Protein AF-A0A3D2MF59-F1 (afdb_monomer)

pLDDT: mean 92.74, std 4.54, range [65.56, 98.0]

Mean predicted aligned error: 3.49 Å

Structure (mmCIF, N/CA/C/O backbone):
data_AF-A0A3D2MF59-F1
#
_entry.id   AF-A0A3D2MF59-F1
#
loop_
_atom_site.group_PDB
_atom_site.id
_atom_site.type_symbol
_atom_site.label_atom_id
_atom_site.label_alt_id
_atom_site.label_comp_id
_atom_site.label_asym_id
_atom_site.label_entity_id
_atom_site.label_seq_id
_atom_site.pdbx_PDB_ins_code
_atom_site.Cartn_x
_atom_site.Cartn_y
_atom_site.Cartn_z
_atom_site.occupancy
_atom_site.B_iso_or_equiv
_atom_site.auth_seq_id
_atom_site.auth_comp_id
_atom_site.auth_asym_id
_atom_site.auth_atom_id
_atom_site.pdbx_PDB_model_num
ATOM 1 N N . PHE A 1 1 ? -4.812 -2.960 6.505 1.00 86.88 1 PHE A N 1
ATOM 2 C CA . PHE A 1 1 ? -4.086 -3.758 5.494 1.00 86.88 1 PHE A CA 1
ATOM 3 C C . PHE A 1 1 ? -2.611 -3.413 5.546 1.00 86.88 1 PHE A C 1
ATOM 5 O O . PHE A 1 1 ? -2.294 -2.278 5.877 1.00 86.88 1 PHE A O 1
ATOM 12 N N . LEU A 1 2 ? -1.737 -4.379 5.259 1.00 93.56 2 LEU A N 1
ATOM 13 C CA . LEU A 1 2 ? -0.280 -4.258 5.381 1.00 93.56 2 LEU A CA 1
ATOM 14 C C . LEU A 1 2 ? 0.339 -4.435 3.992 1.00 93.56 2 LEU A C 1
ATOM 16 O O . LEU A 1 2 ? 0.038 -5.439 3.351 1.00 93.56 2 LEU A O 1
ATOM 20 N N . ALA A 1 3 ? 1.128 -3.460 3.534 1.00 93.38 3 ALA A N 1
ATOM 21 C CA . ALA A 1 3 ? 1.814 -3.416 2.238 1.00 93.38 3 ALA A CA 1
ATOM 22 C C . ALA A 1 3 ? 1.023 -4.092 1.093 1.00 93.38 3 ALA A C 1
ATOM 24 O O . ALA A 1 3 ? 1.471 -5.103 0.548 1.00 93.38 3 ALA A O 1
ATOM 25 N N . PRO A 1 4 ? -0.188 -3.600 0.756 1.00 94.50 4 PRO A N 1
ATOM 26 C CA . PRO A 1 4 ? -1.069 -4.291 -0.178 1.00 94.50 4 PRO A CA 1
ATOM 27 C C . PRO A 1 4 ? -0.435 -4.393 -1.571 1.00 94.50 4 PRO A C 1
ATOM 29 O O . PRO A 1 4 ? -0.205 -3.386 -2.235 1.00 94.50 4 PRO A O 1
ATOM 32 N N . ALA A 1 5 ? -0.203 -5.626 -2.021 1.00 94.44 5 ALA A N 1
ATOM 33 C CA . ALA A 1 5 ? 0.406 -5.936 -3.314 1.00 94.44 5 ALA A CA 1
ATOM 34 C C . ALA A 1 5 ? -0.604 -6.000 -4.478 1.00 94.44 5 ALA A C 1
ATOM 36 O O . ALA A 1 5 ? -0.270 -6.483 -5.551 1.00 94.44 5 ALA A O 1
ATOM 37 N N . CYS A 1 6 ? -1.851 -5.563 -4.275 1.00 95.75 6 CYS A N 1
ATOM 38 C CA . CYS A 1 6 ? -2.832 -5.510 -5.354 1.00 95.75 6 CYS A CA 1
ATOM 39 C C . CYS A 1 6 ? -2.603 -4.296 -6.260 1.00 95.75 6 CYS A C 1
ATOM 41 O O . CYS A 1 6 ? -2.127 -3.245 -5.815 1.00 95.75 6 CYS A O 1
ATOM 43 N N . THR A 1 7 ? -3.018 -4.419 -7.521 1.00 97.25 7 THR A N 1
ATOM 44 C CA . THR A 1 7 ? -3.016 -3.283 -8.439 1.00 97.25 7 THR A CA 1
ATOM 45 C C . THR A 1 7 ? -3.976 -2.197 -7.960 1.00 97.25 7 THR A C 1
ATOM 47 O O . THR A 1 7 ? -5.055 -2.471 -7.419 1.00 97.25 7 THR A O 1
ATOM 50 N N . SER A 1 8 ? -3.608 -0.940 -8.198 1.00 96.31 8 SER A N 1
ATOM 51 C CA . SER A 1 8 ? -4.485 0.208 -7.965 1.00 96.31 8 SER A CA 1
ATOM 52 C C . SER A 1 8 ? -5.814 0.032 -8.697 1.00 96.31 8 SER A C 1
ATOM 54 O O . SER A 1 8 ? -6.873 0.279 -8.121 1.00 96.31 8 SER A O 1
ATOM 56 N N . LYS A 1 9 ? -5.779 -0.485 -9.931 1.00 96.62 9 LYS A N 1
ATOM 57 C CA . LYS A 1 9 ? -6.980 -0.780 -10.709 1.00 96.62 9 LYS A CA 1
ATOM 58 C C . LYS A 1 9 ? -7.921 -1.740 -9.979 1.00 96.62 9 LYS A C 1
ATOM 60 O O . LYS A 1 9 ? -9.095 -1.418 -9.817 1.00 96.62 9 LYS A O 1
ATOM 65 N N . LEU A 1 10 ? -7.415 -2.877 -9.492 1.00 96.38 10 LEU A N 1
ATOM 66 C CA . LEU A 1 10 ? -8.230 -3.844 -8.752 1.00 96.38 10 LEU A CA 1
ATOM 67 C C . LEU A 1 10 ? -8.859 -3.208 -7.508 1.00 96.38 10 LEU A C 1
ATOM 69 O O . LEU A 1 10 ? -10.031 -3.446 -7.214 1.00 96.38 10 LEU A O 1
ATOM 73 N N . PHE A 1 11 ? -8.102 -2.383 -6.784 1.00 95.62 11 PHE A N 1
ATOM 74 C CA . PHE A 1 11 ? -8.624 -1.677 -5.619 1.00 95.62 11 PHE A CA 1
ATOM 75 C C . PHE A 1 11 ? -9.729 -0.679 -5.992 1.00 95.62 11 PHE A C 1
ATOM 77 O O . PHE A 1 11 ? -10.787 -0.696 -5.367 1.00 95.62 11 PHE A O 1
ATOM 84 N N . ALA A 1 12 ? -9.535 0.139 -7.030 1.00 94.81 12 ALA A N 1
ATOM 85 C CA . ALA A 1 12 ? -10.540 1.092 -7.499 1.00 94.81 12 ALA A CA 1
ATOM 86 C C . ALA A 1 12 ? -11.825 0.398 -7.981 1.00 94.81 12 ALA A C 1
ATOM 88 O O . ALA A 1 12 ? -12.922 0.798 -7.585 1.00 94.81 12 ALA A O 1
ATOM 89 N N . ASP A 1 13 ? -11.694 -0.672 -8.767 1.00 95.81 13 ASP A N 1
ATOM 90 C CA . ASP A 1 13 ? -12.826 -1.473 -9.244 1.00 95.81 13 ASP A CA 1
ATOM 91 C C . ASP A 1 13 ? -13.583 -2.099 -8.051 1.00 95.81 13 ASP A C 1
ATOM 93 O O . ASP A 1 13 ? -14.815 -2.062 -7.983 1.00 95.81 13 ASP A O 1
ATOM 97 N N . THR A 1 14 ? -12.851 -2.596 -7.045 1.00 94.25 14 THR A N 1
ATOM 98 C CA . THR A 1 14 ? -13.432 -3.159 -5.813 1.00 94.25 14 THR A CA 1
ATOM 99 C C . THR A 1 14 ? -14.151 -2.100 -4.980 1.00 94.25 14 THR A C 1
ATOM 101 O O . THR A 1 14 ? -15.249 -2.355 -4.482 1.00 94.25 14 THR A O 1
ATOM 104 N N . LEU A 1 15 ? -13.570 -0.905 -4.836 1.00 91.19 15 LEU A N 1
ATOM 105 C CA . LEU A 1 15 ? -14.211 0.208 -4.138 1.00 91.19 15 LEU A CA 1
ATOM 106 C C . LEU A 1 15 ? -15.520 0.600 -4.817 1.00 91.19 15 LEU A C 1
ATOM 108 O O . LEU A 1 15 ? -16.511 0.796 -4.126 1.00 91.19 15 LEU A O 1
ATOM 112 N N . GLN A 1 16 ? -15.564 0.667 -6.148 1.00 91.50 16 GLN A N 1
ATOM 113 C CA . GLN A 1 16 ? -16.802 0.977 -6.866 1.00 91.50 16 GLN A CA 1
ATOM 114 C C . GLN A 1 16 ? -17.876 -0.095 -6.655 1.00 91.50 16 GLN A C 1
ATOM 116 O O . GLN A 1 16 ? -19.032 0.243 -6.396 1.00 91.50 16 GLN A O 1
ATOM 121 N N . ALA A 1 17 ? -17.498 -1.374 -6.714 1.00 93.75 17 ALA A N 1
ATOM 122 C CA . ALA A 1 17 ? -18.424 -2.491 -6.537 1.00 93.75 17 ALA A CA 1
ATOM 123 C C . ALA A 1 17 ? -18.951 -2.627 -5.095 1.00 93.75 17 ALA A C 1
ATOM 125 O O . ALA A 1 17 ? -20.068 -3.098 -4.884 1.00 93.75 17 ALA A O 1
ATOM 126 N N . CYS A 1 18 ? -18.154 -2.224 -4.102 1.00 91.44 18 CYS A N 1
ATOM 127 C CA . CYS A 1 18 ? -18.424 -2.472 -2.684 1.00 91.44 18 CYS A CA 1
ATOM 128 C C . CYS A 1 18 ? -18.517 -1.198 -1.833 1.00 91.44 18 CYS A C 1
ATOM 130 O O . CYS A 1 18 ? -18.463 -1.306 -0.608 1.00 91.44 18 CYS A O 1
ATOM 132 N N . LYS A 1 19 ? -18.666 -0.008 -2.433 1.00 83.50 19 LYS A N 1
ATOM 133 C CA . LYS A 1 19 ? -18.601 1.284 -1.717 1.00 83.50 19 LYS A CA 1
ATOM 134 C C . LYS A 1 19 ? -19.514 1.352 -0.490 1.00 83.50 19 LYS A C 1
ATOM 136 O O . LYS A 1 19 ? -19.096 1.828 0.555 1.00 83.50 19 LYS A O 1
ATOM 141 N N . ASP A 1 20 ? -20.723 0.798 -0.587 1.00 88.56 20 ASP A N 1
ATOM 142 C CA . ASP A 1 20 ? -21.730 0.858 0.480 1.00 88.56 20 ASP A CA 1
ATOM 143 C C . ASP A 1 20 ? -21.476 -0.184 1.590 1.00 88.56 20 ASP A C 1
ATOM 145 O O . ASP A 1 20 ? -22.174 -0.216 2.600 1.00 88.56 20 ASP A O 1
ATOM 149 N N . ARG A 1 21 ? -20.474 -1.057 1.409 1.00 90.44 21 ARG A N 1
ATOM 150 C CA . ARG A 1 21 ? -20.064 -2.109 2.355 1.00 90.44 21 ARG A CA 1
ATOM 151 C C . ARG A 1 21 ? -18.753 -1.791 3.073 1.00 90.44 21 ARG A C 1
ATOM 153 O O . ARG A 1 21 ? -18.384 -2.527 3.986 1.00 90.44 21 ARG A O 1
ATOM 160 N N . ILE A 1 22 ? -18.031 -0.754 2.644 1.00 85.88 22 ILE A N 1
ATOM 161 C CA . ILE A 1 22 ? -16.709 -0.392 3.165 1.00 85.88 22 ILE A CA 1
ATOM 162 C C . ILE A 1 22 ? -16.802 1.000 3.787 1.00 85.88 22 ILE A C 1
ATOM 164 O O . ILE A 1 22 ? -16.712 2.008 3.091 1.00 85.88 22 ILE A O 1
ATOM 168 N N . THR A 1 23 ? -16.961 1.050 5.110 1.00 85.44 23 THR A N 1
ATOM 169 C CA . THR A 1 23 ? -17.024 2.317 5.853 1.00 85.44 23 THR A CA 1
ATOM 170 C C . THR A 1 23 ? -15.669 3.022 5.895 1.00 85.44 23 THR A C 1
ATOM 172 O O . THR A 1 23 ? -15.588 4.227 5.675 1.00 85.44 23 THR A O 1
ATOM 175 N N . SER A 1 24 ? -14.596 2.284 6.185 1.00 86.50 24 SER A N 1
ATOM 176 C CA . SER A 1 24 ? -13.243 2.827 6.289 1.00 86.50 24 SER A CA 1
ATOM 177 C C . SER A 1 24 ? -12.190 1.742 6.074 1.00 86.50 24 SER A C 1
ATOM 179 O O . SER A 1 24 ? -12.447 0.544 6.218 1.00 86.50 24 SER A O 1
ATOM 181 N N . ILE A 1 25 ? -10.986 2.172 5.701 1.00 90.81 25 ILE A N 1
ATOM 182 C CA . ILE A 1 25 ? -9.819 1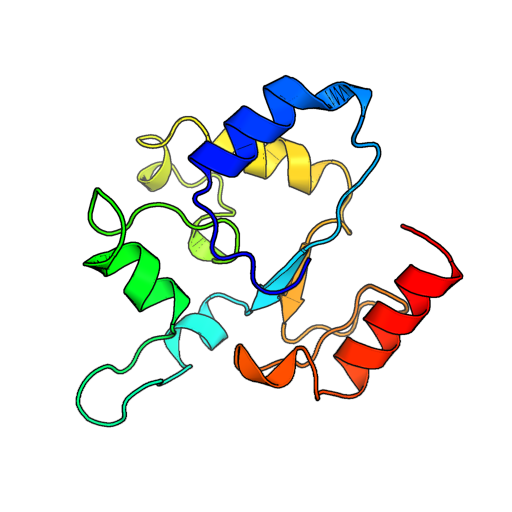.316 5.516 1.00 90.81 25 ILE A CA 1
ATOM 183 C C . ILE A 1 25 ? -8.574 2.070 5.977 1.00 90.81 25 ILE A C 1
ATOM 185 O O . ILE A 1 25 ? -8.425 3.258 5.698 1.00 90.81 25 ILE A O 1
ATOM 189 N N . ARG A 1 26 ? -7.662 1.365 6.652 1.00 93.56 26 ARG A N 1
ATOM 190 C CA . ARG A 1 26 ? -6.318 1.866 6.949 1.00 93.56 26 ARG A CA 1
ATOM 191 C C . ARG A 1 26 ? -5.261 0.980 6.308 1.00 93.56 26 ARG A C 1
ATOM 193 O O . ARG A 1 26 ? -5.301 -0.250 6.447 1.00 93.56 26 ARG A O 1
ATOM 200 N N . ILE A 1 27 ? -4.332 1.604 5.599 1.00 95.25 27 ILE A N 1
ATOM 201 C CA . ILE A 1 27 ? -3.216 0.976 4.899 1.00 95.25 27 ILE A CA 1
ATOM 202 C C . ILE A 1 27 ? -1.932 1.346 5.631 1.00 95.25 27 ILE A C 1
ATOM 204 O O . ILE A 1 27 ? -1.633 2.520 5.813 1.00 95.25 27 ILE A O 1
ATOM 208 N N . PHE A 1 28 ? -1.178 0.333 6.035 1.00 96.81 28 PHE A N 1
ATOM 209 C CA . PHE A 1 28 ? 0.190 0.463 6.511 1.00 96.81 28 PHE A CA 1
ATOM 210 C C . PHE A 1 28 ? 1.107 0.065 5.370 1.00 96.81 28 PHE A C 1
ATOM 212 O O . PHE A 1 28 ? 0.961 -1.026 4.819 1.00 96.81 28 PHE A O 1
ATOM 219 N N . ALA A 1 29 ? 2.020 0.944 4.995 1.00 96.19 29 ALA A N 1
ATOM 220 C CA . ALA A 1 29 ? 2.931 0.724 3.889 1.00 96.19 29 ALA A CA 1
ATOM 221 C C . ALA A 1 29 ? 4.229 1.503 4.109 1.00 96.19 29 ALA A C 1
ATOM 223 O O . ALA A 1 29 ? 4.312 2.394 4.954 1.00 96.19 29 ALA A O 1
ATOM 224 N N . MET A 1 30 ? 5.268 1.157 3.360 1.00 96.38 30 MET A N 1
ATOM 225 C CA . MET A 1 30 ? 6.559 1.820 3.484 1.00 96.38 30 MET A CA 1
ATOM 226 C C . MET A 1 30 ? 6.553 3.143 2.714 1.00 96.38 30 MET A C 1
ATOM 228 O O . MET A 1 30 ? 5.900 3.293 1.678 1.00 96.38 30 MET A O 1
ATOM 232 N N . SER A 1 31 ? 7.288 4.140 3.212 1.00 95.69 31 SER A N 1
ATOM 233 C CA . SER A 1 31 ? 7.589 5.315 2.395 1.00 95.69 31 SER A CA 1
ATOM 234 C C . SER A 1 31 ? 8.384 4.921 1.152 1.00 95.69 31 SER A C 1
ATOM 236 O O . SER A 1 31 ? 9.117 3.935 1.150 1.00 95.69 31 SER A O 1
ATOM 238 N N . ASP A 1 32 ? 8.286 5.732 0.098 1.00 94.88 32 ASP A N 1
ATOM 239 C CA . ASP A 1 32 ? 8.977 5.446 -1.161 1.00 94.88 32 ASP A CA 1
ATOM 240 C C . ASP A 1 32 ? 10.502 5.333 -0.984 1.00 94.88 32 ASP A C 1
ATOM 242 O O . ASP A 1 32 ? 11.132 4.476 -1.592 1.00 94.88 32 ASP A O 1
ATOM 246 N N . GLN A 1 33 ? 11.096 6.117 -0.078 1.00 95.06 33 GLN A N 1
ATOM 247 C CA . GLN A 1 33 ? 12.518 6.002 0.250 1.00 95.06 33 GLN A CA 1
ATOM 248 C C . GLN A 1 33 ? 12.875 4.623 0.830 1.00 95.06 33 GLN A C 1
ATOM 250 O O . GLN A 1 33 ? 13.921 4.076 0.487 1.00 95.06 33 GLN A O 1
ATOM 255 N N . LEU A 1 34 ? 12.027 4.067 1.701 1.00 95.69 34 LEU A N 1
ATOM 256 C CA . LEU A 1 34 ? 12.237 2.735 2.271 1.00 95.69 34 LEU A CA 1
ATOM 257 C C . LEU A 1 34 ? 12.019 1.643 1.221 1.00 95.69 34 LEU A C 1
ATOM 259 O O . LEU A 1 34 ? 12.857 0.760 1.098 1.00 95.69 34 LEU A O 1
ATOM 263 N N . GLU A 1 35 ? 10.957 1.739 0.416 1.00 94.19 35 GLU A N 1
ATOM 264 C CA . GLU A 1 35 ? 10.689 0.811 -0.699 1.00 94.19 35 GLU A CA 1
ATOM 265 C C . GLU A 1 35 ? 11.863 0.766 -1.689 1.00 94.19 35 GLU A C 1
ATOM 267 O O . GLU A 1 35 ? 12.303 -0.288 -2.145 1.00 94.19 35 GLU A O 1
ATOM 272 N N . GLN A 1 36 ? 12.437 1.925 -1.995 1.00 93.56 36 GLN A N 1
ATOM 273 C CA . GLN A 1 36 ? 13.595 2.019 -2.872 1.00 93.56 36 GLN A CA 1
ATOM 274 C C . GLN A 1 36 ? 14.880 1.436 -2.272 1.00 93.56 36 GLN A C 1
ATOM 276 O O . GLN A 1 36 ? 15.781 1.102 -3.045 1.00 93.56 36 GLN A O 1
ATOM 281 N N . ALA A 1 37 ? 14.979 1.362 -0.943 1.00 93.50 37 ALA A N 1
ATOM 282 C CA . ALA A 1 37 ? 16.147 0.883 -0.205 1.00 93.50 37 ALA A CA 1
ATOM 283 C C . ALA A 1 37 ? 16.019 -0.576 0.275 1.00 93.50 37 ALA A C 1
ATOM 285 O O . ALA A 1 37 ? 17.010 -1.147 0.733 1.00 93.50 37 ALA A O 1
ATOM 286 N N . ASP A 1 38 ? 14.833 -1.181 0.179 1.00 91.88 38 ASP A N 1
ATOM 287 C CA . ASP A 1 38 ? 14.580 -2.560 0.602 1.00 91.88 38 ASP A CA 1
ATOM 288 C C . ASP A 1 38 ? 15.116 -3.554 -0.433 1.00 91.88 38 ASP A C 1
ATOM 290 O O . ASP A 1 38 ? 14.459 -3.902 -1.404 1.00 91.88 38 ASP A O 1
ATOM 294 N N . VAL A 1 39 ? 16.363 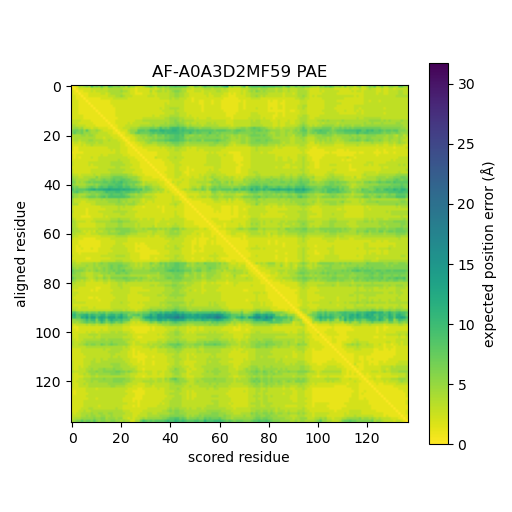-3.983 -0.262 1.00 91.44 39 VAL A N 1
ATOM 295 C CA . VAL A 1 39 ? 17.043 -4.904 -1.180 1.00 91.44 39 VAL A CA 1
ATOM 296 C C . VAL A 1 39 ? 16.624 -6.348 -0.884 1.00 91.44 39 VAL A C 1
ATOM 298 O O . VAL A 1 39 ? 17.084 -6.930 0.098 1.00 91.44 39 VAL A O 1
ATOM 301 N N . ILE A 1 40 ? 15.822 -6.964 -1.763 1.00 89.56 40 ILE A N 1
ATOM 302 C CA . ILE A 1 40 ? 15.374 -8.359 -1.566 1.00 89.56 40 ILE A CA 1
ATOM 303 C C . ILE A 1 40 ? 16.387 -9.418 -2.033 1.00 89.56 40 ILE A C 1
ATOM 305 O O . ILE A 1 40 ? 16.434 -10.502 -1.453 1.00 89.56 40 ILE A O 1
ATOM 309 N N . VAL A 1 41 ? 17.214 -9.136 -3.052 1.00 88.56 41 VAL A N 1
ATOM 310 C CA . VAL A 1 41 ? 18.266 -10.058 -3.526 1.00 88.56 41 VAL A CA 1
ATOM 311 C C . VAL A 1 41 ? 19.568 -9.281 -3.757 1.00 88.56 41 VAL A C 1
ATOM 313 O O . VAL A 1 41 ? 19.782 -8.736 -4.846 1.00 88.56 41 VAL A O 1
ATOM 316 N N . PRO A 1 42 ? 20.463 -9.213 -2.754 1.00 87.88 42 PRO A N 1
ATOM 317 C CA . PRO A 1 42 ? 21.714 -8.467 -2.855 1.00 87.88 42 PRO A CA 1
ATOM 318 C C . PRO A 1 42 ? 22.530 -8.838 -4.100 1.00 87.88 42 PRO A C 1
ATOM 320 O O . PRO A 1 42 ? 22.756 -10.011 -4.384 1.00 87.88 42 PRO A O 1
ATOM 323 N N . GLY A 1 43 ? 22.967 -7.826 -4.853 1.00 88.12 43 GLY A N 1
ATOM 324 C CA . GLY A 1 43 ? 23.773 -8.000 -6.068 1.00 88.12 43 GLY A CA 1
ATOM 325 C C . GLY A 1 43 ? 23.003 -8.418 -7.327 1.00 88.12 43 GLY A C 1
ATOM 326 O O . GLY A 1 43 ? 23.587 -8.391 -8.405 1.00 88.12 43 GLY A O 1
ATOM 327 N N . VAL A 1 4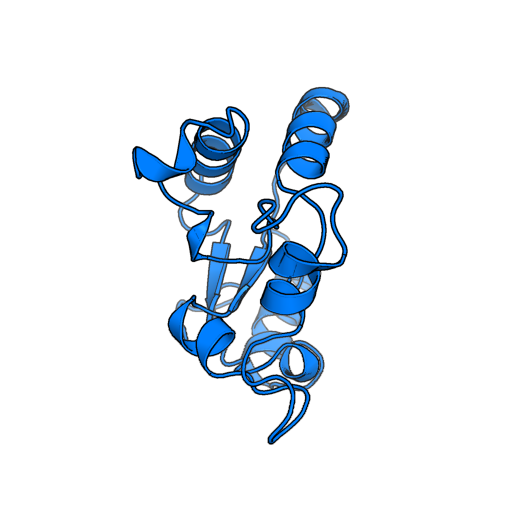4 ? 21.712 -8.755 -7.222 1.00 89.56 44 VAL A N 1
ATOM 328 C CA . VAL A 1 44 ? 20.874 -9.159 -8.368 1.00 89.56 44 VAL A CA 1
ATOM 329 C C . VAL A 1 44 ? 19.695 -8.210 -8.550 1.00 89.56 44 VAL A C 1
ATOM 331 O O . VAL A 1 44 ? 19.464 -7.713 -9.648 1.00 89.56 44 VAL A O 1
ATOM 334 N N . TYR A 1 45 ? 18.966 -7.928 -7.470 1.00 87.62 45 TYR A N 1
ATOM 335 C CA . TYR A 1 45 ? 17.805 -7.051 -7.476 1.00 87.62 45 TYR A CA 1
ATOM 336 C C . TYR A 1 45 ? 17.781 -6.194 -6.209 1.00 87.62 45 TYR A C 1
ATOM 338 O O . TYR A 1 45 ? 17.585 -6.683 -5.095 1.00 87.62 45 TYR A O 1
ATOM 346 N N . THR A 1 46 ? 18.020 -4.896 -6.390 1.00 89.56 46 THR A N 1
ATOM 347 C CA . THR A 1 46 ? 18.313 -3.945 -5.308 1.00 89.56 46 THR A CA 1
ATOM 348 C C . THR A 1 46 ? 17.124 -3.077 -4.901 1.00 89.56 46 THR A C 1
ATOM 350 O O . THR A 1 46 ? 17.321 -2.019 -4.311 1.00 89.56 46 THR A O 1
ATOM 353 N N . ARG A 1 47 ? 15.899 -3.498 -5.231 1.00 90.69 47 ARG A N 1
ATOM 354 C CA . ARG A 1 47 ? 14.647 -2.800 -4.893 1.00 90.69 47 ARG A CA 1
ATOM 355 C C . ARG A 1 47 ? 13.693 -3.731 -4.147 1.00 90.69 47 ARG A C 1
ATOM 357 O O . ARG A 1 47 ? 13.960 -4.933 -4.087 1.00 90.69 47 ARG A O 1
ATOM 364 N N . SER A 1 48 ? 12.607 -3.179 -3.602 1.00 92.94 48 SER A N 1
ATOM 365 C CA . SER A 1 48 ? 11.641 -3.947 -2.812 1.00 92.94 48 SER A CA 1
ATOM 366 C C . SER A 1 48 ? 10.874 -4.982 -3.624 1.00 92.94 48 SER A C 1
ATOM 368 O O . SER A 1 48 ? 10.819 -4.948 -4.858 1.00 92.94 48 SER A O 1
ATOM 370 N N . LEU A 1 49 ? 10.206 -5.884 -2.904 1.00 92.25 49 LEU A N 1
ATOM 371 C CA . LEU A 1 49 ? 9.297 -6.854 -3.502 1.00 92.25 49 LEU A CA 1
ATOM 372 C C . LEU A 1 49 ? 8.193 -6.171 -4.319 1.00 92.25 49 LEU A C 1
ATOM 374 O O . LEU A 1 49 ? 7.867 -6.654 -5.400 1.00 92.25 49 LEU A O 1
ATOM 378 N N . LEU A 1 50 ? 7.645 -5.043 -3.857 1.00 95.06 50 LEU A N 1
ATOM 379 C CA . LEU A 1 50 ? 6.597 -4.345 -4.607 1.00 95.06 50 LEU A CA 1
ATOM 380 C C . LEU A 1 50 ? 7.126 -3.678 -5.879 1.00 95.06 50 LEU A C 1
ATOM 382 O O . LEU A 1 50 ? 6.438 -3.708 -6.897 1.00 95.06 50 LEU A O 1
ATOM 386 N N . TYR A 1 51 ? 8.359 -3.159 -5.873 1.00 95.00 51 TYR A N 1
ATOM 387 C CA . TYR A 1 51 ? 9.013 -2.712 -7.107 1.00 95.00 51 TYR A CA 1
ATOM 388 C C . TYR A 1 51 ? 9.203 -3.867 -8.106 1.00 95.00 51 TYR A C 1
ATOM 390 O O . TYR A 1 51 ? 9.085 -3.650 -9.314 1.00 95.00 51 TYR A O 1
ATOM 398 N N . LEU A 1 52 ? 9.467 -5.092 -7.630 1.00 94.06 52 LEU A N 1
ATOM 399 C CA . LEU A 1 52 ? 9.600 -6.266 -8.500 1.00 94.06 52 LEU A CA 1
ATOM 400 C C . LEU A 1 52 ? 8.253 -6.644 -9.111 1.00 94.06 52 LEU A C 1
ATOM 402 O O . LEU A 1 52 ? 8.169 -6.849 -10.319 1.00 94.06 52 LEU A O 1
ATOM 406 N N . VAL A 1 53 ? 7.206 -6.689 -8.284 1.00 95.00 53 VAL A N 1
ATOM 407 C CA . VAL A 1 53 ? 5.839 -6.984 -8.726 1.00 95.00 53 VAL A CA 1
ATOM 408 C C . VAL A 1 53 ? 5.393 -5.959 -9.768 1.00 95.00 53 VAL A C 1
ATOM 410 O O . VAL A 1 53 ? 5.135 -6.330 -10.910 1.00 95.00 53 VAL A O 1
ATOM 413 N N . SER A 1 54 ? 5.435 -4.669 -9.419 1.00 96.31 54 SER A N 1
ATOM 414 C CA . SER A 1 54 ? 5.069 -3.554 -10.303 1.00 96.31 54 SER A CA 1
ATOM 415 C C . SER A 1 54 ? 5.853 -3.548 -11.621 1.00 96.31 54 SER A C 1
ATOM 417 O O . SER A 1 54 ? 5.303 -3.246 -12.679 1.00 96.31 54 SER A O 1
ATOM 419 N N . GLY A 1 55 ? 7.150 -3.864 -11.570 1.00 94.25 55 GLY A N 1
ATOM 420 C CA . GLY A 1 55 ? 8.038 -3.777 -12.725 1.00 94.25 55 GLY A CA 1
ATOM 421 C C . GLY A 1 55 ? 8.020 -4.990 -13.655 1.00 94.25 55 GLY A C 1
ATOM 422 O O . GLY A 1 55 ? 8.319 -4.824 -14.837 1.00 94.25 55 GLY A O 1
ATOM 423 N N . LEU A 1 56 ? 7.727 -6.189 -13.138 1.00 93.31 56 LEU A N 1
ATOM 424 C CA . LEU A 1 56 ? 7.977 -7.443 -13.860 1.00 93.31 56 LEU A CA 1
ATOM 425 C C . LEU A 1 56 ? 6.833 -8.463 -13.817 1.00 93.31 56 LEU A C 1
ATOM 427 O O . LEU A 1 56 ? 6.746 -9.274 -14.736 1.00 93.31 56 LEU A O 1
ATOM 431 N N . PHE A 1 57 ? 6.007 -8.483 -12.767 1.00 94.69 57 PHE A N 1
ATOM 432 C CA . PHE A 1 57 ? 5.007 -9.547 -12.575 1.00 94.69 57 PHE A CA 1
ATOM 433 C C . PHE A 1 57 ? 3.569 -9.131 -12.879 1.00 94.69 57 PHE A C 1
ATOM 435 O O . PHE A 1 57 ? 2.701 -9.997 -12.939 1.00 94.69 57 PHE A O 1
ATOM 442 N N . GLU A 1 58 ? 3.327 -7.845 -13.111 1.00 95.81 58 GLU A N 1
ATOM 443 C CA . GLU A 1 58 ? 2.054 -7.345 -13.625 1.00 95.81 58 GLU A CA 1
ATOM 444 C C . GLU A 1 58 ? 2.024 -7.323 -15.164 1.00 95.81 58 GLU A C 1
ATOM 446 O O . GLU A 1 58 ? 3.061 -7.389 -15.827 1.00 95.81 58 GLU A O 1
ATOM 451 N N . ASP A 1 59 ? 0.826 -7.172 -15.738 1.00 92.00 59 ASP A N 1
ATOM 452 C CA . ASP A 1 59 ? 0.596 -7.181 -17.194 1.00 92.00 59 ASP A CA 1
ATOM 453 C C . ASP A 1 59 ? 1.379 -6.094 -17.955 1.00 92.00 59 ASP A C 1
ATOM 455 O O . ASP A 1 59 ? 1.671 -6.238 -19.146 1.00 92.00 59 ASP A O 1
ATOM 459 N N . ALA A 1 60 ? 1.710 -4.990 -17.281 1.00 92.38 60 ALA A N 1
ATOM 460 C CA . ALA A 1 60 ? 2.511 -3.905 -17.827 1.00 92.38 60 ALA A CA 1
ATOM 461 C C . ALA A 1 60 ? 3.655 -3.517 -16.873 1.00 92.38 60 ALA A C 1
ATOM 463 O O . ALA A 1 60 ? 3.474 -3.525 -15.653 1.00 92.38 60 ALA A O 1
ATOM 464 N N . PRO A 1 61 ? 4.820 -3.096 -17.396 1.00 93.25 61 PRO A N 1
ATOM 465 C CA . PRO A 1 61 ? 5.882 -2.550 -16.559 1.00 93.25 61 PRO A CA 1
ATOM 466 C C . PRO A 1 61 ? 5.440 -1.283 -15.819 1.00 93.25 61 PRO A C 1
ATOM 468 O O . PRO A 1 61 ? 4.750 -0.433 -16.391 1.00 93.25 61 PRO A O 1
ATOM 471 N N . ASP A 1 62 ? 5.912 -1.133 -14.579 1.00 93.88 62 ASP A N 1
ATOM 472 C CA . ASP A 1 62 ? 5.593 -0.004 -13.692 1.00 93.88 62 ASP A CA 1
ATOM 473 C C . ASP A 1 62 ? 4.084 0.084 -13.402 1.00 93.88 62 ASP A C 1
ATOM 475 O O . ASP A 1 62 ? 3.539 1.174 -13.248 1.00 93.88 62 ASP A O 1
ATOM 479 N N . THR A 1 63 ? 3.386 -1.061 -13.365 1.00 96.56 63 THR A N 1
ATOM 480 C CA . THR A 1 63 ? 1.952 -1.103 -13.047 1.00 96.56 63 THR A CA 1
ATOM 481 C C . THR A 1 63 ? 1.721 -0.581 -11.631 1.00 96.56 63 THR A C 1
ATOM 483 O O . THR A 1 63 ? 2.437 -0.992 -10.711 1.00 96.56 63 THR A O 1
ATOM 486 N N . PRO A 1 64 ? 0.723 0.289 -11.406 1.00 96.94 64 PRO A N 1
ATOM 487 C CA . PRO A 1 64 ? 0.495 0.837 -10.084 1.00 96.94 64 PRO A CA 1
ATOM 488 C C . PRO A 1 64 ? 0.054 -0.203 -9.066 1.00 96.94 64 PRO A C 1
ATOM 490 O O . PRO A 1 64 ? -0.951 -0.891 -9.257 1.00 96.94 64 PRO A O 1
ATOM 493 N N . ILE A 1 65 ? 0.779 -0.258 -7.953 1.00 97.38 65 ILE A N 1
ATOM 494 C CA . ILE A 1 65 ? 0.484 -1.115 -6.806 1.00 97.38 65 ILE A CA 1
ATOM 495 C C . ILE A 1 65 ? 0.058 -0.246 -5.626 1.00 97.38 65 ILE A C 1
ATOM 497 O O . ILE A 1 65 ? 0.733 0.728 -5.287 1.00 97.38 65 ILE A O 1
ATOM 501 N N . LEU A 1 66 ? -1.044 -0.621 -4.970 1.00 96.00 66 LEU A N 1
ATOM 502 C CA . LEU A 1 66 ? -1.657 0.159 -3.890 1.00 96.00 66 LEU A CA 1
ATOM 503 C C . LEU A 1 66 ? -0.690 0.432 -2.725 1.00 96.00 66 LEU A C 1
ATOM 505 O O . LEU A 1 66 ? -0.726 1.506 -2.129 1.00 96.00 66 LEU A O 1
ATOM 509 N N . GLY A 1 67 ? 0.173 -0.531 -2.400 1.00 95.50 67 GLY A N 1
ATOM 510 C CA . GLY A 1 67 ? 1.141 -0.429 -1.310 1.00 95.50 67 GLY A CA 1
ATOM 511 C C . GLY A 1 67 ? 2.329 0.495 -1.582 1.00 95.50 67 GLY A C 1
ATOM 512 O O . GLY A 1 67 ? 3.074 0.782 -0.654 1.00 95.50 67 GLY A O 1
ATOM 513 N N . MET A 1 68 ? 2.523 0.987 -2.809 1.00 96.19 68 MET A N 1
ATOM 514 C CA . MET A 1 68 ? 3.675 1.827 -3.144 1.00 96.19 68 MET A CA 1
ATOM 515 C C . MET A 1 68 ? 3.329 3.316 -3.038 1.00 96.19 68 MET A C 1
ATOM 517 O O . MET A 1 68 ? 2.553 3.848 -3.836 1.00 96.19 68 MET A O 1
ATOM 521 N N . LYS A 1 69 ? 3.982 4.030 -2.109 1.00 95.25 69 LYS A N 1
ATOM 522 C CA . LYS A 1 69 ? 3.733 5.463 -1.856 1.00 95.25 69 LYS A CA 1
ATOM 523 C C . LYS A 1 69 ? 3.843 6.342 -3.103 1.00 95.25 69 LYS A C 1
ATOM 525 O O . LYS A 1 69 ? 3.104 7.312 -3.216 1.00 95.25 69 LYS A O 1
ATOM 530 N N . ARG A 1 70 ? 4.730 6.019 -4.050 1.00 94.44 70 ARG A N 1
ATOM 531 C CA . ARG A 1 70 ? 4.899 6.811 -5.281 1.00 94.44 70 ARG A CA 1
ATOM 532 C C . ARG A 1 70 ? 3.620 6.935 -6.113 1.00 94.44 70 ARG A C 1
ATOM 534 O O . ARG A 1 70 ? 3.431 7.958 -6.753 1.00 94.44 70 ARG A O 1
ATOM 541 N N . PHE A 1 71 ? 2.737 5.936 -6.076 1.00 94.94 71 PHE A N 1
ATOM 542 C CA . PHE A 1 71 ? 1.454 5.979 -6.784 1.00 94.94 71 PHE A CA 1
ATOM 543 C C . PHE A 1 71 ? 0.354 6.671 -5.968 1.00 94.94 71 PHE A C 1
ATOM 545 O O . PHE A 1 71 ? -0.710 6.973 -6.497 1.00 94.94 71 PHE A O 1
ATOM 552 N N . PHE A 1 72 ? 0.611 6.995 -4.699 1.00 93.19 72 PHE A N 1
ATOM 553 C CA . PHE A 1 72 ? -0.231 7.885 -3.908 1.00 93.19 72 PHE A CA 1
ATOM 554 C C . PHE A 1 72 ? 0.140 9.348 -4.197 1.00 93.19 72 PHE A C 1
ATOM 556 O O . PHE A 1 72 ? 0.757 10.034 -3.381 1.00 93.19 72 PHE A O 1
ATOM 563 N N . SER A 1 73 ? -0.191 9.816 -5.400 1.00 87.94 73 SER A N 1
ATOM 564 C CA . SER A 1 73 ? 0.228 11.125 -5.906 1.00 87.94 73 SER A CA 1
ATOM 565 C C . SER A 1 73 ? -0.819 11.738 -6.841 1.00 87.94 73 SER A C 1
ATOM 567 O O . SER A 1 73 ? -1.614 11.032 -7.456 1.00 87.94 73 SER A O 1
ATOM 569 N N . THR A 1 74 ? -0.804 13.067 -6.955 1.00 86.38 74 THR A N 1
ATOM 570 C CA . THR A 1 74 ? -1.567 13.844 -7.949 1.00 86.38 74 THR A CA 1
ATOM 571 C C . THR A 1 74 ? -0.695 14.300 -9.122 1.00 86.38 74 THR A C 1
ATOM 573 O O . THR A 1 74 ? -1.104 15.144 -9.922 1.00 86.38 74 THR A O 1
ATOM 576 N N . GLU A 1 75 ? 0.527 13.774 -9.227 1.00 89.38 75 GLU A N 1
ATOM 577 C CA . GLU A 1 75 ? 1.452 14.103 -10.304 1.00 89.38 75 GLU A CA 1
ATOM 578 C C . GLU A 1 75 ? 0.909 13.710 -11.680 1.00 89.38 75 GLU A C 1
ATOM 580 O O . GLU A 1 75 ? 0.438 12.595 -11.908 1.00 89.38 75 GLU A O 1
ATOM 585 N N . ALA A 1 76 ? 1.071 14.621 -12.643 1.00 87.19 76 ALA A N 1
ATOM 586 C CA . ALA A 1 76 ? 0.558 14.440 -13.997 1.00 87.19 76 ALA A CA 1
ATOM 587 C C . ALA A 1 76 ? 1.166 13.235 -14.739 1.00 87.19 76 ALA A C 1
ATOM 589 O O . ALA A 1 76 ? 0.536 12.691 -15.645 1.00 87.19 76 ALA A O 1
ATOM 590 N N . SER A 1 77 ? 2.367 12.795 -14.349 1.00 88.69 77 SER A N 1
ATOM 591 C CA . SER A 1 77 ? 3.043 11.596 -14.868 1.00 88.69 77 SER A CA 1
ATOM 592 C C . SER A 1 77 ? 2.217 10.317 -14.674 1.00 88.69 77 SER A C 1
ATOM 594 O O . SER A 1 77 ? 2.319 9.386 -15.476 1.00 88.69 77 SER A O 1
ATOM 596 N N . PHE A 1 78 ? 1.361 10.289 -13.651 1.00 89.44 78 PHE A N 1
ATOM 597 C CA . PHE A 1 78 ? 0.509 9.154 -13.314 1.00 89.44 78 PHE A CA 1
ATOM 598 C C . PHE A 1 78 ? -0.908 9.254 -13.886 1.00 89.44 78 PHE A C 1
ATOM 600 O O . PHE A 1 78 ? -1.670 8.299 -13.782 1.00 89.44 78 PHE A O 1
ATOM 607 N N . ASN A 1 79 ? -1.245 10.339 -14.596 1.00 87.19 79 ASN A N 1
ATOM 608 C CA . ASN A 1 79 ? -2.572 10.532 -15.198 1.00 87.19 79 ASN A CA 1
ATOM 609 C C . ASN A 1 79 ? -2.924 9.504 -16.285 1.00 87.19 79 ASN A C 1
ATOM 611 O O . ASN A 1 79 ? -4.093 9.376 -16.644 1.00 87.19 79 ASN A O 1
ATOM 615 N N . LYS A 1 80 ? -1.939 8.759 -16.810 1.00 91.44 80 LYS A N 1
ATOM 616 C CA . LYS A 1 80 ? -2.190 7.607 -17.697 1.00 91.44 80 LYS A CA 1
ATOM 617 C C . LYS A 1 80 ? -3.008 6.500 -17.013 1.00 91.44 80 LYS A C 1
ATOM 619 O O . LYS A 1 80 ? -3.589 5.672 -17.707 1.00 91.44 80 LYS A O 1
ATOM 624 N N . TRP A 1 81 ? -3.054 6.501 -15.681 1.00 93.69 81 TRP A N 1
ATOM 625 C CA . TRP A 1 81 ? -3.804 5.564 -14.855 1.00 93.69 81 TRP A CA 1
ATOM 626 C C . TRP A 1 81 ? -4.980 6.292 -14.191 1.00 93.69 81 TRP A C 1
ATOM 628 O O . TRP A 1 81 ? -4.797 6.968 -13.173 1.00 93.69 81 TRP A O 1
ATOM 638 N N . PRO A 1 82 ? -6.194 6.211 -14.766 1.00 92.94 82 PRO A N 1
ATOM 639 C CA . PRO A 1 82 ? -7.353 6.963 -14.283 1.00 92.94 82 PRO A CA 1
ATOM 640 C C . PRO A 1 82 ? -7.776 6.589 -12.853 1.00 92.94 82 PRO A C 1
ATOM 642 O O . PRO A 1 82 ? -8.450 7.370 -12.184 1.00 92.94 82 PRO A O 1
ATOM 645 N N . GLU A 1 83 ? -7.379 5.416 -12.363 1.00 94.75 83 GLU A N 1
ATOM 646 C CA . GLU A 1 83 ? -7.614 4.963 -10.996 1.00 94.75 83 GLU A CA 1
ATOM 647 C C . GLU A 1 83 ? -6.806 5.733 -9.943 1.00 94.75 83 GLU A C 1
ATOM 649 O O . GLU A 1 83 ? -7.250 5.834 -8.800 1.00 94.75 83 GLU A O 1
ATOM 654 N N . ILE A 1 84 ? -5.649 6.306 -10.295 1.00 94.56 84 ILE A N 1
ATOM 655 C CA . ILE A 1 84 ? -4.754 6.945 -9.320 1.00 94.56 84 ILE A CA 1
ATOM 656 C C . ILE A 1 84 ? -5.408 8.153 -8.642 1.00 94.56 84 ILE A C 1
ATOM 658 O O . ILE A 1 84 ? -5.463 8.164 -7.408 1.00 94.56 84 ILE A O 1
ATOM 662 N N . PRO A 1 85 ? -5.993 9.121 -9.377 1.00 91.06 85 PRO A N 1
ATOM 663 C CA . PRO A 1 85 ? -6.728 10.216 -8.750 1.00 91.06 85 PRO A CA 1
ATOM 664 C C . PRO A 1 85 ? -7.890 9.737 -7.872 1.00 91.06 85 PRO A C 1
ATOM 666 O O . PRO A 1 85 ? -8.106 10.294 -6.798 1.00 91.06 85 PRO A O 1
ATOM 669 N N . LEU A 1 86 ? -8.614 8.686 -8.284 1.00 89.62 86 LEU A N 1
ATOM 670 C CA . LEU A 1 86 ? -9.744 8.141 -7.520 1.00 89.62 86 LEU A CA 1
ATOM 671 C C . LEU A 1 86 ? -9.290 7.587 -6.166 1.00 89.62 86 LEU A C 1
ATOM 673 O O . LEU A 1 86 ? -9.899 7.875 -5.134 1.00 89.62 86 LEU A O 1
ATOM 677 N N . ILE A 1 87 ? -8.204 6.816 -6.167 1.00 92.12 87 ILE A N 1
ATOM 678 C CA . ILE A 1 87 ? -7.620 6.222 -4.962 1.00 92.12 87 ILE A CA 1
ATOM 679 C C . ILE A 1 87 ? -7.023 7.298 -4.067 1.00 92.12 87 ILE A C 1
ATOM 681 O O . ILE A 1 87 ? -7.241 7.258 -2.856 1.00 92.12 87 ILE A O 1
ATOM 685 N N . PHE A 1 88 ? -6.311 8.268 -4.653 1.00 91.62 88 PHE A N 1
ATOM 686 C CA . PHE A 1 88 ? -5.778 9.406 -3.916 1.00 91.62 88 PHE A CA 1
ATOM 687 C C . PHE A 1 88 ? -6.907 10.134 -3.188 1.00 91.62 88 PHE A C 1
ATOM 689 O O . PHE A 1 88 ? -6.869 10.246 -1.969 1.00 91.62 88 PHE A O 1
ATOM 696 N N . THR A 1 89 ? -7.963 10.537 -3.903 1.00 89.38 89 THR A N 1
ATOM 697 C CA . THR A 1 89 ? -9.121 11.200 -3.295 1.00 89.38 89 THR A CA 1
ATOM 698 C C . THR A 1 89 ? -9.750 10.350 -2.194 1.00 89.38 89 THR A C 1
ATOM 700 O O . THR A 1 89 ? -9.954 10.868 -1.100 1.00 89.38 89 THR A O 1
ATOM 703 N N . TYR A 1 90 ? -10.017 9.063 -2.441 1.00 89.50 90 TYR A N 1
ATOM 704 C CA . TYR A 1 90 ? -10.661 8.176 -1.466 1.00 89.50 90 TYR A CA 1
ATOM 705 C C . TYR A 1 90 ? -9.838 8.015 -0.181 1.00 89.50 90 TYR A C 1
ATOM 707 O O . TYR A 1 90 ? -10.351 8.171 0.928 1.00 89.50 90 TYR A O 1
ATOM 715 N N . LEU A 1 91 ? -8.541 7.737 -0.312 1.00 90.19 91 LEU A N 1
ATOM 716 C CA . LEU A 1 91 ? -7.669 7.546 0.842 1.00 90.19 91 LEU A CA 1
ATOM 717 C C . LEU A 1 91 ? -7.268 8.878 1.499 1.00 90.19 91 LEU A C 1
ATOM 719 O O . LEU A 1 91 ? -6.857 8.869 2.651 1.00 90.19 91 LEU A O 1
ATOM 723 N N . SER A 1 92 ? -7.432 10.021 0.833 1.00 88.69 92 SER A N 1
ATOM 724 C CA . SER A 1 92 ? -7.229 11.347 1.433 1.00 88.69 92 SER A CA 1
ATOM 725 C C . SER A 1 92 ? -8.440 11.886 2.200 1.00 88.69 92 SER A C 1
ATOM 727 O O . SER A 1 92 ? -8.287 12.890 2.893 1.00 88.69 92 SER A O 1
ATOM 729 N N . VAL A 1 93 ? -9.624 11.258 2.112 1.00 80.56 93 VAL A N 1
ATOM 730 C CA . VAL A 1 93 ? -10.838 11.725 2.823 1.00 80.56 93 VAL A CA 1
ATOM 731 C C . VAL A 1 93 ? -10.606 11.824 4.333 1.00 80.56 93 VAL A C 1
ATOM 733 O O . VAL A 1 93 ? -11.066 12.768 4.971 1.00 80.56 93 VAL A O 1
ATOM 736 N N . SER A 1 94 ? -9.865 10.873 4.900 1.00 75.56 94 SER A N 1
ATOM 737 C CA . SER A 1 94 ? -9.364 10.942 6.268 1.00 75.56 94 SER A CA 1
ATOM 738 C C . SER A 1 94 ? -7.846 11.000 6.224 1.00 75.56 94 SER A C 1
ATOM 740 O O . SER A 1 94 ? -7.210 10.172 5.570 1.00 75.56 94 SER A O 1
ATOM 742 N N . GLN A 1 95 ? -7.256 11.940 6.967 1.00 65.56 95 GLN A N 1
ATOM 743 C CA . GLN A 1 95 ? -5.798 12.101 7.078 1.00 65.56 95 GLN A CA 1
ATOM 744 C C . GLN A 1 95 ? -5.090 10.833 7.594 1.00 65.56 95 GLN A C 1
ATOM 746 O O . GLN A 1 95 ? -3.871 10.731 7.524 1.00 65.56 95 GLN A O 1
ATOM 751 N N . HIS A 1 96 ? -5.854 9.858 8.086 1.00 80.31 96 HIS A N 1
ATOM 752 C CA . HIS A 1 96 ? -5.385 8.685 8.805 1.00 80.31 96 HIS A CA 1
ATOM 753 C C . HIS A 1 96 ? -5.611 7.356 8.067 1.00 80.31 96 HIS A C 1
ATOM 755 O O . HIS A 1 96 ? -5.433 6.290 8.657 1.00 80.31 96 HIS A O 1
ATOM 761 N N . ASN A 1 97 ? -6.019 7.375 6.794 1.00 86.69 97 ASN A N 1
ATOM 762 C CA . ASN A 1 97 ? -6.221 6.132 6.037 1.00 86.69 97 ASN A CA 1
ATOM 763 C C . ASN A 1 97 ? -4.906 5.518 5.539 1.00 86.69 97 ASN A C 1
ATOM 765 O O . ASN A 1 97 ? -4.872 4.323 5.260 1.00 86.69 97 ASN A O 1
ATOM 769 N N . ASN A 1 98 ? -3.822 6.294 5.464 1.00 92.69 98 ASN A N 1
ATOM 770 C CA . ASN A 1 98 ? -2.508 5.812 5.049 1.00 92.69 98 ASN A CA 1
ATOM 771 C C . ASN A 1 98 ? -1.454 6.102 6.120 1.00 92.69 98 ASN A C 1
ATOM 773 O O . ASN A 1 98 ? -1.225 7.254 6.480 1.00 92.69 98 ASN A O 1
ATOM 777 N N . VAL A 1 99 ? -0.776 5.052 6.572 1.00 95.50 99 VAL A N 1
ATOM 778 C CA . VAL A 1 99 ? 0.359 5.098 7.491 1.00 95.50 99 VAL A CA 1
ATOM 779 C C . VAL A 1 99 ? 1.607 4.729 6.696 1.00 95.50 99 VAL A C 1
ATOM 781 O O . VAL A 1 99 ? 1.802 3.567 6.340 1.00 95.50 99 VAL A O 1
ATOM 784 N N . TRP A 1 100 ? 2.429 5.735 6.393 1.00 95.88 100 TRP A N 1
ATOM 785 C CA . TRP A 1 100 ? 3.673 5.577 5.639 1.00 95.88 100 TRP A CA 1
ATOM 786 C C . TRP A 1 100 ? 4.871 5.533 6.591 1.00 95.88 100 TRP A C 1
ATOM 788 O O . TRP A 1 10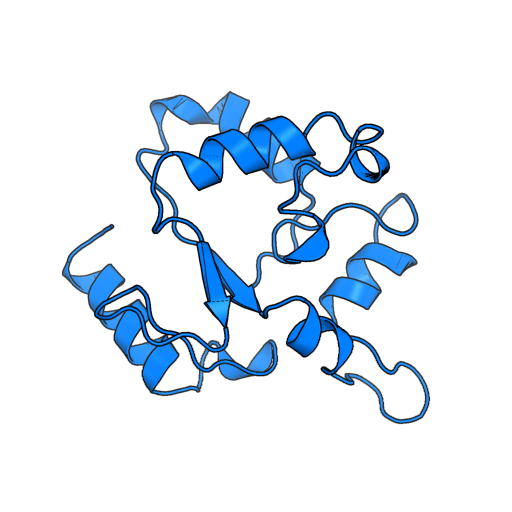0 ? 5.243 6.565 7.145 1.00 95.88 100 TRP A O 1
ATOM 798 N N . SER A 1 101 ? 5.497 4.370 6.759 1.00 96.31 101 SER A N 1
ATOM 799 C CA . SER A 1 101 ? 6.666 4.206 7.637 1.00 96.31 101 SER A CA 1
ATOM 800 C C . SER A 1 101 ? 7.868 5.033 7.134 1.00 96.31 101 SER A C 1
ATOM 802 O O . SER A 1 101 ? 8.069 5.170 5.926 1.00 96.31 101 SER A O 1
ATOM 804 N N . LEU A 1 102 ? 8.740 5.592 7.978 1.00 96.81 102 LEU A N 1
ATOM 805 C CA . LEU A 1 102 ? 8.735 5.606 9.446 1.00 96.81 102 LEU A CA 1
ATOM 806 C C . LEU A 1 102 ? 7.913 6.787 9.964 1.00 96.81 102 LEU A C 1
ATOM 808 O O . LEU A 1 102 ? 8.185 7.927 9.586 1.00 96.81 102 LEU A O 1
ATOM 812 N N . ILE A 1 103 ? 6.943 6.525 10.836 1.00 96.44 103 ILE A N 1
ATOM 813 C CA . ILE A 1 103 ? 6.089 7.577 11.388 1.00 96.44 103 ILE A CA 1
ATOM 814 C C . ILE A 1 103 ? 5.657 7.268 12.822 1.00 96.44 103 ILE A C 1
ATOM 816 O O . ILE A 1 103 ? 5.298 6.133 13.136 1.00 96.44 103 ILE A O 1
ATOM 820 N N . ASP A 1 104 ? 5.655 8.311 13.654 1.00 96.38 104 ASP A N 1
ATOM 821 C CA . ASP A 1 104 ? 5.092 8.338 15.003 1.00 96.38 104 ASP A CA 1
ATOM 822 C C . ASP A 1 104 ? 3.915 9.319 15.029 1.00 96.38 104 ASP A C 1
ATOM 824 O O . ASP A 1 104 ? 4.102 10.523 15.205 1.00 96.38 104 ASP A O 1
ATOM 828 N N . ALA A 1 105 ? 2.702 8.816 14.800 1.00 94.69 105 ALA A N 1
ATOM 829 C CA . ALA A 1 105 ? 1.482 9.632 14.748 1.00 94.69 105 ALA A CA 1
ATOM 830 C C . ALA A 1 105 ? 0.445 9.243 15.817 1.00 94.69 105 ALA A C 1
ATOM 832 O O . ALA A 1 105 ? -0.671 9.758 15.817 1.00 94.69 105 ALA A O 1
ATOM 833 N N . GLY A 1 106 ? 0.828 8.364 16.746 1.00 93.88 106 GLY A N 1
ATOM 834 C CA . GLY A 1 106 ? 0.005 7.924 17.868 1.00 93.88 106 GLY A CA 1
ATOM 835 C C . GLY A 1 106 ? -0.710 6.599 17.613 1.00 93.88 106 GLY A C 1
ATOM 836 O O . GLY A 1 106 ? -0.394 5.853 16.681 1.00 93.88 106 GLY A O 1
ATOM 837 N N . ASP A 1 107 ? -1.669 6.304 18.482 1.00 95.25 107 ASP A N 1
ATOM 838 C CA . ASP A 1 107 ? -2.365 5.024 18.538 1.00 95.25 107 ASP A CA 1
ATOM 839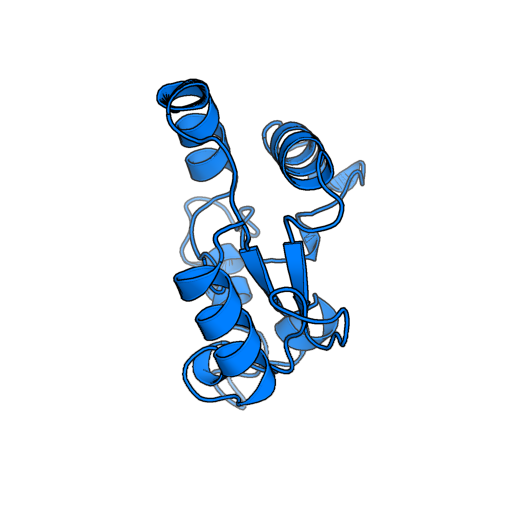 C C . ASP A 1 107 ? -3.029 4.652 17.205 1.00 95.25 107 ASP A C 1
ATOM 841 O O . ASP A 1 107 ? -3.843 5.386 16.642 1.00 95.25 107 ASP A O 1
ATOM 845 N N . GLY A 1 108 ? -2.657 3.489 16.669 1.00 94.94 108 GLY A N 1
ATOM 846 C CA . GLY A 1 108 ? -3.163 3.016 15.382 1.00 94.94 108 GLY A CA 1
ATOM 847 C C . GLY A 1 108 ? -2.632 3.776 14.163 1.00 94.94 108 GLY A C 1
ATOM 848 O O . GLY A 1 108 ? -3.094 3.502 13.054 1.00 94.94 108 GLY A O 1
ATOM 849 N N . LEU A 1 109 ? -1.700 4.717 14.336 1.00 96.31 109 LEU A N 1
ATOM 850 C CA . LEU A 1 109 ? -1.178 5.589 13.278 1.00 96.31 109 LEU A CA 1
ATOM 851 C C . LEU A 1 109 ? 0.353 5.597 13.188 1.00 96.31 109 LEU A C 1
ATOM 853 O O . LEU A 1 109 ? 0.900 6.204 12.271 1.00 96.31 109 LEU A O 1
ATOM 857 N N . SER A 1 110 ? 1.049 4.916 14.097 1.00 97.25 110 SER A N 1
ATOM 858 C CA . SER A 1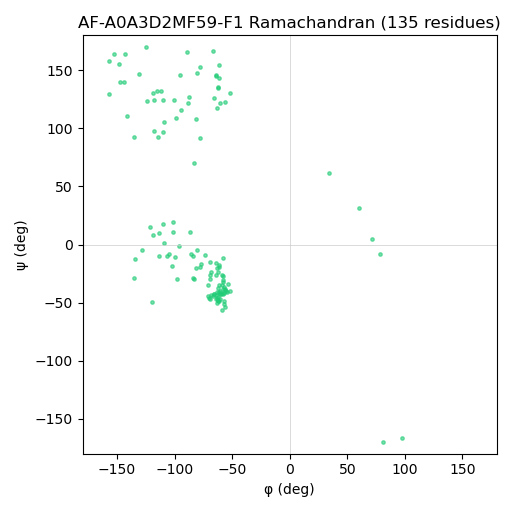 110 ? 2.508 4.785 14.069 1.00 97.25 110 SER A CA 1
ATOM 859 C C . SER A 1 110 ? 2.961 3.497 13.378 1.00 97.25 110 SER A C 1
ATOM 861 O O . SER A 1 110 ? 2.314 2.453 13.492 1.00 97.25 110 SER A O 1
ATOM 863 N N . SER A 1 111 ? 4.095 3.544 12.683 1.00 97.88 111 SER A N 1
ATOM 864 C CA . SER A 1 111 ? 4.753 2.354 12.136 1.00 97.88 111 SER A CA 1
ATOM 865 C C . SER A 1 111 ? 6.237 2.596 11.912 1.00 97.88 111 SER A C 1
ATOM 867 O O . SER A 1 111 ? 6.611 3.555 11.228 1.00 97.88 111 SER A O 1
ATOM 869 N N . HIS A 1 112 ? 7.080 1.689 12.415 1.00 97.50 112 HIS A N 1
ATOM 870 C CA . HIS A 1 112 ? 8.522 1.693 12.156 1.00 97.50 112 HIS A CA 1
ATOM 871 C C . HIS A 1 112 ? 8.981 0.532 11.261 1.00 97.50 112 HIS A C 1
ATOM 873 O O . HIS A 1 112 ? 10.176 0.242 11.196 1.00 97.50 112 HIS A O 1
ATOM 879 N N . SER A 1 113 ? 8.062 -0.109 10.533 1.00 96.31 113 SER A N 1
ATOM 880 C CA . SER A 1 113 ? 8.405 -1.158 9.565 1.00 96.31 113 SER A CA 1
ATOM 881 C C . SER A 1 113 ? 9.322 -0.611 8.463 1.00 96.31 113 SER A C 1
ATOM 883 O O . SER A 1 113 ? 8.969 0.347 7.774 1.00 96.31 113 SER A O 1
ATOM 885 N N . LYS A 1 114 ? 10.517 -1.195 8.297 1.00 95.06 114 LYS A N 1
ATOM 886 C CA . LYS A 1 114 ? 11.533 -0.732 7.327 1.00 95.06 114 LYS A CA 1
ATOM 887 C C . LYS A 1 114 ? 11.595 -1.575 6.063 1.00 95.06 114 LYS A C 1
ATOM 889 O O . LYS A 1 114 ? 12.142 -1.114 5.068 1.00 95.06 114 LYS A O 1
ATOM 894 N N . LYS A 1 115 ? 11.055 -2.786 6.123 1.00 93.19 115 LYS A N 1
ATOM 895 C CA . LYS A 1 115 ? 10.919 -3.746 5.024 1.00 93.19 115 LYS A CA 1
ATOM 896 C C . LYS A 1 115 ? 9.594 -4.484 5.165 1.00 93.19 115 LYS A C 1
ATOM 898 O O . LYS A 1 115 ? 9.011 -4.514 6.249 1.00 93.19 115 LYS A O 1
ATOM 903 N N . HIS A 1 116 ? 9.144 -5.153 4.108 1.00 90.38 116 HIS A N 1
ATOM 904 C CA . HIS A 1 116 ? 7.855 -5.857 4.127 1.00 90.38 116 HIS A CA 1
ATOM 905 C C . HIS A 1 116 ? 7.738 -6.917 5.235 1.00 90.38 116 HIS A C 1
ATOM 907 O O . HIS A 1 116 ? 6.658 -7.124 5.783 1.00 90.38 116 HIS A O 1
ATOM 913 N N . GLY A 1 117 ? 8.851 -7.563 5.596 1.00 88.75 117 GLY A N 1
ATOM 914 C CA . GLY A 1 117 ? 8.887 -8.546 6.682 1.00 88.75 117 GLY A CA 1
ATOM 915 C C . GLY A 1 117 ? 8.688 -7.958 8.084 1.00 88.75 117 GLY A C 1
ATOM 916 O O . GLY A 1 117 ? 8.400 -8.702 9.012 1.00 88.75 117 GLY A O 1
ATOM 917 N N . ASP A 1 118 ? 8.813 -6.642 8.256 1.00 93.75 118 ASP A N 1
ATOM 918 C CA . ASP A 1 118 ? 8.724 -6.017 9.579 1.00 93.75 118 ASP A CA 1
ATOM 919 C C . ASP A 1 118 ? 7.273 -5.804 10.033 1.00 93.75 118 ASP A C 1
ATOM 921 O O . ASP A 1 118 ? 7.016 -5.716 11.232 1.00 93.75 118 ASP A O 1
ATOM 925 N N . PHE A 1 119 ? 6.299 -5.792 9.112 1.00 92.94 119 PHE A N 1
ATOM 926 C CA . PHE A 1 119 ? 4.893 -5.518 9.443 1.00 92.94 119 PHE A CA 1
ATOM 927 C C . PHE A 1 119 ? 4.266 -6.532 10.415 1.00 92.94 119 PHE A C 1
ATOM 929 O O . PHE A 1 119 ? 3.230 -6.237 11.009 1.00 92.94 119 PHE A O 1
ATOM 936 N N . TYR A 1 120 ? 4.871 -7.712 10.585 1.00 90.62 120 TYR A N 1
ATOM 937 C CA . TYR A 1 120 ? 4.431 -8.734 11.540 1.00 90.62 120 TYR A CA 1
ATOM 938 C C . TYR A 1 120 ? 5.368 -8.910 12.747 1.00 90.62 120 TYR A C 1
ATOM 940 O O . TYR A 1 120 ? 5.105 -9.774 13.582 1.00 90.62 120 TYR A O 1
ATOM 948 N N . SER A 1 121 ? 6.457 -8.141 12.850 1.00 93.12 121 SER A N 1
ATOM 949 C CA . SER A 1 121 ? 7.461 -8.308 13.913 1.00 93.12 121 SER A CA 1
ATOM 950 C C . SER A 1 121 ? 7.914 -7.013 14.583 1.00 93.12 121 SER A C 1
ATOM 952 O O . SER A 1 121 ? 8.617 -7.078 15.582 1.00 93.12 121 SER A O 1
ATOM 954 N N . GLU A 1 122 ? 7.584 -5.849 14.027 1.00 96.81 122 GLU A N 1
ATOM 955 C CA . GLU A 1 122 ? 8.026 -4.557 14.549 1.00 96.81 122 GLU A CA 1
ATOM 956 C C . GLU A 1 122 ? 7.052 -4.027 15.610 1.00 96.81 122 GLU A C 1
ATOM 958 O O . GLU A 1 122 ? 5.866 -3.842 15.334 1.00 96.81 122 GLU A O 1
ATOM 963 N N . ASP A 1 123 ? 7.560 -3.778 16.818 1.00 97.50 123 ASP A N 1
ATOM 964 C CA . ASP A 1 123 ? 6.767 -3.504 18.022 1.00 97.50 123 ASP A CA 1
ATOM 965 C C . ASP A 1 123 ? 5.830 -2.294 17.899 1.00 97.50 123 ASP A C 1
ATOM 967 O O . ASP A 1 123 ? 4.669 -2.371 18.311 1.00 97.50 123 ASP A O 1
ATOM 971 N N . VAL A 1 124 ? 6.285 -1.180 17.317 1.00 97.88 124 VAL A N 1
ATOM 972 C CA . VAL A 1 124 ? 5.470 0.034 17.143 1.00 97.88 124 VAL A CA 1
ATOM 973 C C . VAL A 1 124 ? 4.332 -0.227 16.161 1.00 97.88 124 VAL A C 1
ATOM 975 O O . VAL A 1 124 ? 3.177 0.111 16.424 1.00 97.88 124 VAL A O 1
ATOM 978 N N . THR A 1 125 ? 4.634 -0.893 15.048 1.00 97.06 125 THR A N 1
ATOM 979 C CA . THR A 1 125 ? 3.646 -1.305 14.050 1.00 97.06 125 THR A CA 1
ATOM 980 C C . THR A 1 125 ? 2.635 -2.275 14.664 1.00 97.06 125 THR A C 1
ATOM 982 O O . THR A 1 125 ? 1.432 -2.058 14.534 1.00 97.06 125 THR A O 1
ATOM 985 N N . LEU A 1 126 ? 3.088 -3.308 15.382 1.00 97.44 126 LEU A N 1
ATOM 986 C CA . LEU A 1 126 ? 2.213 -4.277 16.049 1.00 97.44 126 LEU A CA 1
ATOM 987 C C . LEU A 1 126 ? 1.330 -3.623 17.119 1.00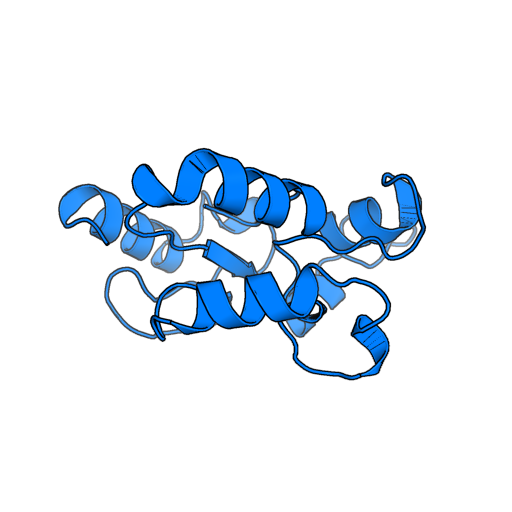 97.44 126 LEU A C 1
ATOM 989 O O . LEU A 1 126 ? 0.152 -3.963 17.220 1.00 97.44 126 LEU A O 1
ATOM 993 N N . THR A 1 127 ? 1.858 -2.648 17.862 1.00 98.00 127 THR A N 1
ATOM 994 C CA . THR A 1 127 ? 1.093 -1.863 18.844 1.00 98.00 127 THR A CA 1
ATOM 995 C C . THR A 1 127 ? -0.031 -1.081 18.163 1.00 98.00 127 THR A C 1
ATOM 997 O O . THR A 1 127 ? -1.187 -1.175 18.581 1.00 98.00 127 THR A O 1
ATOM 1000 N N . SER A 1 128 ? 0.263 -0.386 17.059 1.00 97.25 128 SER A N 1
ATOM 1001 C CA . SER A 1 128 ? -0.758 0.299 16.255 1.00 97.25 128 SER A CA 1
ATOM 1002 C C . SER A 1 128 ? -1.820 -0.662 15.717 1.00 97.25 128 SER A C 1
ATOM 1004 O O . SER A 1 128 ? -3.013 -0.362 15.758 1.00 97.25 128 SER A O 1
ATOM 1006 N N . LEU A 1 129 ? -1.415 -1.836 15.231 1.00 96.19 129 LEU A N 1
ATOM 1007 C CA . LEU A 1 129 ? -2.358 -2.838 14.732 1.00 96.19 129 LEU A CA 1
ATOM 1008 C C . LEU A 1 129 ? -3.246 -3.389 15.853 1.00 96.19 129 LEU A C 1
ATOM 1010 O O . LEU A 1 129 ? -4.459 -3.497 15.670 1.00 96.19 129 LEU A O 1
ATOM 1014 N N . GLY A 1 130 ? -2.672 -3.674 17.023 1.00 96.94 130 GLY A N 1
ATOM 1015 C CA . GLY A 1 130 ? -3.410 -4.105 18.211 1.00 96.94 130 GLY A CA 1
ATOM 1016 C C . GLY A 1 130 ? -4.433 -3.067 18.677 1.00 96.94 130 GLY A C 1
ATOM 1017 O O . GLY A 1 130 ? -5.565 -3.423 19.013 1.00 96.94 130 GLY A O 1
ATOM 1018 N N . TYR A 1 131 ? -4.082 -1.781 18.621 1.00 97.19 131 TYR A N 1
ATOM 1019 C CA . TYR A 1 131 ? -5.014 -0.694 18.916 1.00 97.19 131 TYR A CA 1
ATOM 1020 C C . TYR A 1 131 ? -6.217 -0.684 17.962 1.00 97.19 131 TYR A C 1
ATOM 1022 O O . TYR A 1 131 ? -7.358 -0.624 18.417 1.00 97.19 131 TYR A O 1
ATOM 1030 N N . ILE A 1 132 ? -5.988 -0.805 16.649 1.00 95.06 132 ILE A N 1
ATOM 1031 C CA . ILE A 1 132 ? -7.072 -0.818 15.648 1.00 95.06 132 ILE A CA 1
ATOM 1032 C C . ILE A 1 132 ? -7.987 -2.028 15.845 1.00 95.06 132 ILE A C 1
ATOM 1034 O O . ILE A 1 132 ? -9.206 -1.910 15.752 1.00 95.06 132 ILE A O 1
ATOM 1038 N 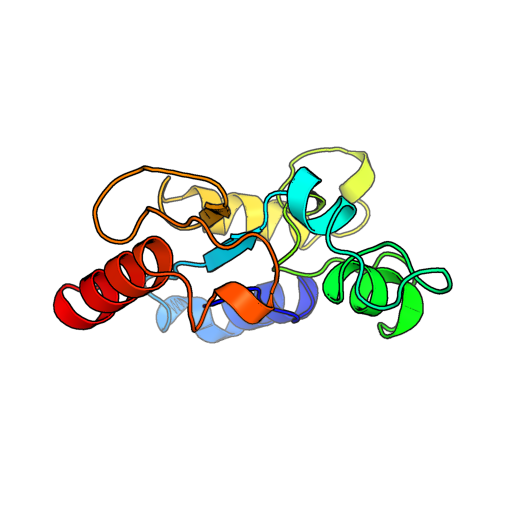N . LEU A 1 133 ? -7.416 -3.198 16.139 1.00 94.06 133 LEU A N 1
ATOM 1039 C CA . LEU A 1 133 ? -8.193 -4.416 16.376 1.00 94.06 133 LEU A CA 1
ATOM 1040 C C . LEU A 1 133 ? -9.099 -4.316 17.612 1.00 94.06 133 LEU A C 1
ATOM 1042 O O . LEU A 1 133 ? -10.113 -5.007 17.674 1.00 94.06 133 LEU A O 1
ATOM 1046 N N . THR A 1 134 ? -8.744 -3.475 18.584 1.00 96.75 134 THR A N 1
ATOM 1047 C CA . THR A 1 134 ? -9.490 -3.322 19.840 1.00 96.75 134 THR A CA 1
ATOM 1048 C C . THR A 1 134 ? -10.444 -2.128 19.839 1.00 96.75 134 THR A C 1
ATOM 1050 O O . THR A 1 134 ? -11.488 -2.202 20.482 1.00 96.75 134 THR A O 1
ATOM 1053 N N . ASN A 1 135 ? -10.133 -1.059 19.100 1.00 95.19 135 ASN A N 1
ATOM 1054 C CA . ASN A 1 135 ? -10.886 0.202 19.127 1.00 95.19 135 ASN A CA 1
ATOM 1055 C C . ASN A 1 135 ? -11.606 0.523 17.808 1.00 95.19 135 ASN A C 1
ATOM 1057 O O . ASN A 1 135 ? -12.433 1.432 17.770 1.00 95.19 135 ASN A O 1
ATOM 1061 N N . GLY A 1 136 ? -11.330 -0.225 16.738 1.00 90.44 136 GLY A N 1
ATOM 1062 C CA . GLY A 1 136 ? -11.804 0.091 15.395 1.00 90.44 136 GLY A CA 1
ATOM 1063 C C . GLY A 1 136 ? -10.952 1.155 14.697 1.00 90.44 136 GLY A C 1
ATOM 1064 O O . GLY A 1 136 ? -9.851 1.497 15.139 1.00 90.44 136 GLY A O 1
ATOM 1065 N N . LEU A 1 137 ? -11.460 1.628 13.556 1.00 88.12 137 LEU A N 1
ATOM 1066 C CA . LEU A 1 137 ? -10.870 2.706 12.755 1.00 88.12 137 LEU A CA 1
ATOM 1067 C C . LEU A 1 137 ? -11.557 4.042 13.000 1.00 88.12 137 LEU A C 1
ATOM 1069 O O . LEU A 1 137 ? -12.804 4.038 13.104 1.00 88.12 137 LEU A O 1
#

Solvent-accessible surface a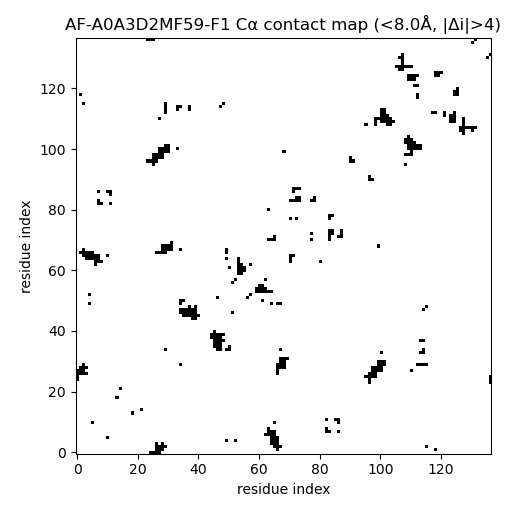rea (backbone atoms only — not comparable to full-atom values): 7660 Å² total; per-residue (Å²): 87,68,51,44,83,48,42,35,59,60,50,45,56,47,44,69,77,38,49,96,77,52,91,80,68,50,39,39,25,41,25,51,73,39,41,57,62,25,52,74,38,83,98,80,39,65,38,19,69,63,58,47,39,20,46,68,72,44,100,45,71,69,39,54,35,63,29,42,42,76,56,65,45,86,56,74,90,51,60,88,42,75,43,34,58,55,49,38,53,61,47,56,75,44,90,73,22,60,32,54,20,75,38,85,67,50,91,50,42,24,23,67,33,64,44,86,78,26,67,85,71,32,67,56,28,45,50,14,50,54,42,32,77,73,74,50,133

Radius of gyration: 14.94 Å; Cα contacts (8 Å, |Δi|>4): 227; chains: 1; bounding box: 46×24×38 Å

Sequence (137 aa):
FLAPACTSKLFADTLQACKDRITSIRIFAMSDQLEQADVIVPGVYTRSLLYLVSGLFEDAPDTPILGMKRFFSTEASFNKWPEIPLIFTYLSVSQHNNVWSLIDAGDGLSSHSKKHGDFYSEDVTLTSLGYILTNGL

Foldseek 3Di:
DELFLDFLVVVLVCCVVCVVPDPAAAYEAAAQVLQQQAQPDPPPGRGAPSQCCQAPVDPDGNGHGPRYVVLLDPDPVNVVPVSSVVSNVVCVVDPQRYAYPCDDPDALRHDPDSGSVCCVPPPRNVRSVVRCVVPND

Secondary structure (DSSP, 8-state):
-BS--SBHHHHHHHHHHHGGG-----EEEE-HHHHHH--SBTTTB-S-HHHHIIIIISSSTT--BTT-GGGSS--GGGTTSTHHHHHHHHHHSSTTSEEEESB--STTT-B---SGGGGGT-HHHHHHHHHHHHH--